Protein AF-A0A2M9P362-F1 (afdb_monomer_lite)

Foldseek 3Di:
DLVVLQVVVVVVVPDPDDPVVVVVVVVVSCVQLPQDPPDGRCNVVSVLLLVQQLVCLLPPDPVVVVVPRDHNCSVVVSVVCVVPDDPLRSLVPRQDLVSCVVVVPFDWDDDPPDIDGPDSPSNVSSVVVSVCPVVVDDDDDDDPDPCVVVPPPD

Sequence (154 aa):
EGWASYWHQRIIRELDLSSGEAIEFAKLNAGVVQPSRTSINPYYLGLKVLEDIEERYDNPTEEMIRLGVKPGSGREKMFEVREIESDISFLRNYLTKDLVMREDMYLFQKQGKDYKIVDKAWEQVRDQLVSMRVNGGFPYITVNDGDYMRNGEL

Radius of gyration: 20.65 Å; chains: 1; bounding box: 50×55×51 Å

Secondary structure (DSSP, 8-state):
-HHHHHHHHHHHHHS---HHHHHHHHHHHHHHSPPPSSS--HHHHHHHHHHHHHHHHHS--HHHHHTTPPTT-HHHHHHHHHHH--HHHHHHHH--HHHHHHTT--EEEEETTEEEEEE--HHHHHHHHHHHHGGG-------S-TTTTS-S--

pLDDT: mean 85.81, std 11.59, range [53.12, 97.88]

Structure (mmCIF, N/CA/C/O backbone):
data_AF-A0A2M9P362-F1
#
_entry.id   AF-A0A2M9P362-F1
#
loop_
_atom_site.group_PDB
_atom_site.id
_atom_site.type_symbol
_atom_site.label_atom_id
_atom_site.label_alt_id
_atom_site.label_comp_id
_atom_site.label_asym_id
_atom_site.label_entity_id
_atom_site.label_seq_id
_atom_site.pdbx_PDB_ins_code
_atom_site.Cartn_x
_atom_site.Cartn_y
_atom_site.Cartn_z
_atom_site.occupancy
_atom_site.B_iso_or_equiv
_atom_site.auth_seq_id
_atom_site.auth_comp_id
_atom_site.auth_asym_id
_atom_site.auth_atom_id
_atom_site.pdbx_PDB_model_num
ATOM 1 N N . GLU A 1 1 ? -1.041 7.850 1.270 1.00 83.00 1 GLU A N 1
ATOM 2 C CA . GLU A 1 1 ? -0.143 7.518 2.407 1.00 83.00 1 GLU A CA 1
ATOM 3 C C . GLU A 1 1 ? 0.817 6.374 2.084 1.00 83.00 1 GLU A C 1
ATOM 5 O O . GLU A 1 1 ? 2.018 6.614 2.104 1.00 83.00 1 GLU A O 1
ATOM 10 N N . GLY A 1 2 ? 0.338 5.189 1.681 1.00 88.88 2 GLY A N 1
ATOM 11 C CA . GLY A 1 2 ? 1.210 4.053 1.323 1.00 88.88 2 GLY A CA 1
ATOM 12 C C . GLY A 1 2 ? 2.299 4.330 0.271 1.00 88.88 2 GLY A C 1
ATOM 13 O O . GLY A 1 2 ? 3.407 3.825 0.407 1.00 88.88 2 GLY A O 1
ATOM 14 N N . TRP A 1 3 ? 2.038 5.195 -0.719 1.00 94.00 3 TRP A N 1
ATOM 15 C CA . TRP A 1 3 ? 3.037 5.613 -1.722 1.00 94.00 3 TRP A CA 1
ATOM 16 C C . TRP A 1 3 ? 4.293 6.237 -1.104 1.00 94.00 3 TRP A C 1
ATOM 18 O O . TRP A 1 3 ? 5.411 5.926 -1.508 1.00 94.00 3 TRP A O 1
ATOM 28 N N . ALA A 1 4 ? 4.121 7.095 -0.094 1.00 92.56 4 ALA A N 1
ATOM 29 C CA . ALA A 1 4 ? 5.248 7.711 0.596 1.00 92.56 4 ALA A CA 1
ATOM 30 C C . ALA A 1 4 ? 6.034 6.662 1.394 1.00 92.56 4 ALA A C 1
ATOM 32 O O . ALA A 1 4 ? 7.256 6.622 1.304 1.00 92.56 4 ALA A O 1
ATOM 33 N N . SER A 1 5 ? 5.340 5.766 2.111 1.00 92.88 5 SER A N 1
ATOM 34 C CA . SER A 1 5 ? 5.976 4.655 2.835 1.00 92.88 5 SER A CA 1
ATOM 35 C C . SER A 1 5 ? 6.798 3.758 1.912 1.00 92.88 5 SER A C 1
ATOM 37 O O . SER A 1 5 ? 7.920 3.402 2.264 1.00 92.88 5 SER A O 1
ATOM 39 N N . TYR A 1 6 ? 6.269 3.442 0.727 1.00 94.56 6 TYR A N 1
ATOM 40 C CA . TYR A 1 6 ? 6.964 2.656 -0.289 1.00 94.56 6 TYR A CA 1
ATOM 41 C C . TYR A 1 6 ? 8.289 3.322 -0.698 1.00 94.56 6 TYR A C 1
ATOM 43 O O . TYR A 1 6 ? 9.359 2.723 -0.569 1.00 94.56 6 TYR A O 1
ATOM 51 N N . TRP A 1 7 ? 8.248 4.592 -1.115 1.00 94.00 7 TRP A N 1
ATOM 52 C CA . TRP A 1 7 ? 9.450 5.291 -1.581 1.00 94.00 7 TRP A CA 1
ATOM 53 C C . TRP A 1 7 ? 10.447 5.592 -0.472 1.00 94.00 7 TRP A C 1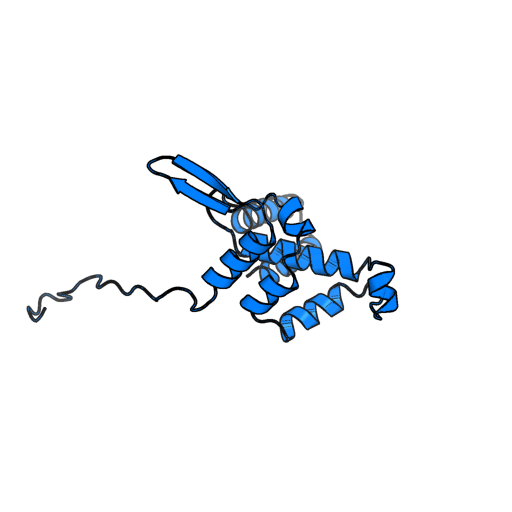
ATOM 55 O O . TRP A 1 7 ? 11.645 5.436 -0.692 1.00 94.00 7 TRP A O 1
ATOM 65 N N . HIS A 1 8 ? 9.986 5.956 0.726 1.00 92.12 8 HIS A N 1
ATOM 66 C CA . HIS A 1 8 ? 10.877 6.168 1.866 1.00 92.12 8 HIS A CA 1
ATOM 67 C C . HIS A 1 8 ? 11.696 4.910 2.165 1.00 92.12 8 HIS A C 1
ATOM 69 O O . HIS A 1 8 ? 12.905 5.001 2.350 1.00 92.12 8 HIS A O 1
ATOM 75 N N . GLN A 1 9 ? 11.069 3.730 2.153 1.00 92.06 9 GLN A N 1
ATOM 76 C CA . GLN A 1 9 ? 11.784 2.477 2.391 1.00 92.06 9 GLN A CA 1
ATOM 77 C C . GLN A 1 9 ? 12.796 2.151 1.294 1.00 92.06 9 GLN A C 1
ATOM 79 O O . GLN A 1 9 ? 13.869 1.647 1.610 1.00 92.06 9 GLN A O 1
ATOM 84 N N . ARG A 1 10 ? 12.478 2.414 0.022 1.00 92.06 10 ARG A N 1
ATOM 85 C CA . ARG A 1 10 ? 13.391 2.137 -1.098 1.00 92.06 10 ARG A CA 1
ATOM 86 C C . ARG A 1 10 ? 14.573 3.097 -1.113 1.00 92.06 10 ARG A C 1
ATOM 88 O O . ARG A 1 10 ? 15.706 2.639 -1.059 1.00 92.06 10 ARG A O 1
ATOM 95 N N . ILE A 1 11 ? 14.303 4.401 -1.086 1.00 93.12 11 ILE A N 1
ATOM 96 C CA . ILE A 1 11 ? 15.338 5.438 -1.145 1.00 93.12 11 ILE A CA 1
ATOM 97 C C . ILE A 1 11 ? 16.313 5.268 0.016 1.00 93.12 11 ILE A C 1
ATOM 99 O O . ILE A 1 11 ? 17.513 5.220 -0.203 1.00 93.12 11 ILE A O 1
ATOM 103 N N . ILE A 1 12 ? 15.812 5.108 1.245 1.00 91.50 12 ILE A N 1
ATOM 104 C CA . ILE A 1 12 ? 16.678 5.020 2.427 1.00 91.50 12 ILE A CA 1
ATOM 105 C C . ILE A 1 12 ? 17.522 3.737 2.419 1.00 91.50 12 ILE A C 1
ATOM 107 O O . ILE A 1 12 ? 18.657 3.761 2.878 1.00 91.50 12 ILE A O 1
ATOM 111 N N . ARG A 1 13 ? 17.021 2.633 1.846 1.00 87.94 13 ARG A N 1
ATOM 112 C CA . ARG A 1 13 ? 17.809 1.401 1.657 1.00 87.94 13 ARG A CA 1
ATOM 113 C C . ARG A 1 13 ? 18.900 1.526 0.590 1.00 87.94 13 ARG A C 1
ATOM 115 O O . ARG A 1 13 ? 19.817 0.714 0.600 1.00 87.94 13 ARG A O 1
ATOM 122 N N . GLU A 1 14 ? 18.785 2.482 -0.327 1.00 91.69 14 GLU A N 1
ATOM 123 C CA . GLU A 1 14 ? 19.783 2.750 -1.371 1.00 91.69 14 GLU A CA 1
ATOM 124 C C . GLU A 1 14 ? 20.861 3.750 -0.920 1.00 91.69 14 GLU A C 1
ATOM 126 O O . GLU A 1 14 ? 21.863 3.925 -1.612 1.00 91.69 14 GLU A O 1
ATOM 131 N N . LEU A 1 15 ? 20.683 4.398 0.236 1.00 92.62 15 LEU A N 1
ATOM 132 C CA . LEU A 1 15 ? 21.686 5.288 0.817 1.00 92.62 15 LEU A CA 1
ATOM 133 C C . LEU A 1 15 ? 22.811 4.492 1.492 1.00 92.62 15 LEU A C 1
ATOM 135 O O . LEU A 1 15 ? 22.586 3.427 2.070 1.00 92.62 15 LEU A O 1
ATOM 139 N N . ASP A 1 16 ? 24.019 5.055 1.471 1.00 93.12 16 ASP A N 1
ATOM 140 C CA . ASP A 1 16 ? 25.173 4.534 2.208 1.00 93.12 16 ASP A CA 1
ATOM 141 C C . ASP A 1 16 ? 25.041 4.884 3.698 1.00 93.12 16 ASP A C 1
ATOM 143 O O . ASP A 1 16 ? 25.544 5.903 4.171 1.00 93.12 16 ASP A O 1
ATOM 147 N N . LEU A 1 17 ? 24.251 4.083 4.416 1.00 91.12 17 LEU A N 1
ATOM 148 C CA . LEU A 1 17 ? 23.981 4.259 5.841 1.00 91.12 17 LEU A CA 1
ATOM 149 C C . LEU A 1 17 ? 24.934 3.427 6.691 1.00 91.12 17 LEU A C 1
ATOM 151 O O . LEU A 1 17 ? 25.186 2.251 6.418 1.00 91.12 17 LEU A O 1
ATOM 155 N N . SER A 1 18 ? 25.357 3.992 7.819 1.00 94.81 18 SER A N 1
ATOM 156 C CA . SER A 1 18 ? 25.943 3.192 8.887 1.00 94.81 18 SER A CA 1
ATOM 157 C C . SER A 1 18 ? 24.905 2.232 9.482 1.00 94.81 18 SER A C 1
ATOM 159 O O . SER A 1 18 ? 23.694 2.472 9.460 1.00 94.81 18 SER A O 1
ATOM 161 N N . SER A 1 19 ? 25.372 1.148 10.108 1.00 91.62 19 SER A N 1
ATOM 162 C CA . SER A 1 19 ? 24.486 0.194 10.790 1.00 91.62 19 SER A CA 1
ATOM 163 C C . SER A 1 19 ? 23.603 0.854 11.857 1.00 91.62 19 SER A C 1
ATOM 165 O O . SER A 1 19 ? 22.479 0.409 12.077 1.00 91.62 19 SER A O 1
ATOM 167 N N . GLY A 1 20 ? 24.095 1.910 12.518 1.00 93.88 20 GLY A N 1
ATOM 168 C CA . GLY A 1 20 ? 23.328 2.666 13.511 1.00 93.88 20 GLY A CA 1
ATOM 169 C C . GLY A 1 20 ? 22.144 3.396 12.881 1.00 93.88 20 GLY A C 1
ATOM 170 O O . GLY A 1 20 ? 21.009 3.214 13.316 1.00 93.88 20 GLY A O 1
ATOM 171 N N . GLU A 1 21 ? 22.392 4.134 11.801 1.00 91.75 21 GLU A N 1
ATOM 172 C CA . GLU A 1 21 ? 21.359 4.866 11.057 1.00 91.75 21 GLU A CA 1
ATOM 173 C C . GLU A 1 21 ? 20.322 3.917 10.444 1.00 91.75 21 GLU A C 1
ATOM 175 O O . GLU A 1 21 ? 19.120 4.182 10.496 1.00 91.75 21 GLU A O 1
ATOM 180 N N . ALA A 1 22 ? 20.761 2.762 9.935 1.00 91.69 22 ALA A N 1
ATOM 181 C CA . ALA A 1 22 ? 19.860 1.737 9.419 1.00 91.69 22 ALA A CA 1
ATOM 182 C C . ALA A 1 22 ? 18.910 1.196 10.507 1.00 91.69 22 ALA A C 1
ATOM 184 O O . ALA A 1 22 ? 17.715 1.014 10.256 1.00 91.69 22 ALA A O 1
ATOM 185 N N . ILE A 1 23 ? 19.413 0.969 11.728 1.00 92.75 23 ILE A N 1
ATOM 186 C CA . ILE A 1 23 ? 18.599 0.518 12.868 1.00 92.75 23 ILE A CA 1
ATOM 187 C C . ILE A 1 23 ? 17.629 1.616 13.318 1.00 92.75 23 ILE A C 1
ATOM 189 O O . ILE A 1 23 ? 16.456 1.329 13.578 1.00 92.75 23 ILE A O 1
ATOM 193 N N . GLU A 1 24 ? 18.084 2.866 13.402 1.00 92.19 24 GLU A N 1
ATOM 194 C CA . GLU A 1 24 ? 17.229 3.999 13.771 1.00 92.19 24 GLU A CA 1
ATOM 195 C C . GLU A 1 24 ? 16.090 4.191 12.772 1.00 92.19 24 GLU A C 1
ATOM 197 O O . GLU A 1 24 ? 14.924 4.284 13.172 1.00 92.19 24 GLU A O 1
ATOM 202 N N . PHE A 1 25 ? 16.399 4.153 11.475 1.00 91.44 25 PHE A N 1
ATOM 203 C CA . PHE A 1 25 ? 15.384 4.201 10.435 1.00 91.44 25 PHE A CA 1
ATOM 204 C C . PHE A 1 25 ? 14.404 3.032 10.547 1.00 91.44 25 PHE A C 1
ATOM 206 O O . PHE A 1 25 ? 13.190 3.245 10.508 1.00 91.44 25 PHE A O 1
ATOM 213 N N . ALA A 1 26 ? 14.899 1.804 10.729 1.00 89.25 26 ALA A N 1
ATOM 214 C CA . ALA A 1 26 ? 14.041 0.633 10.874 1.00 89.25 26 ALA A CA 1
ATOM 215 C C . ALA A 1 26 ? 13.065 0.794 12.050 1.00 89.25 26 ALA A C 1
ATOM 217 O O . ALA A 1 26 ? 11.878 0.496 11.906 1.00 89.25 26 ALA A O 1
ATOM 218 N N . LYS A 1 27 ? 13.535 1.330 13.183 1.00 90.94 27 LYS A N 1
ATOM 219 C CA . LYS A 1 27 ? 12.706 1.608 14.361 1.00 90.94 27 LYS A CA 1
ATOM 220 C C . LYS A 1 27 ? 11.638 2.670 14.079 1.00 90.94 27 LYS A C 1
ATOM 222 O O . LYS A 1 27 ? 10.479 2.468 14.437 1.00 90.94 27 LYS A O 1
ATOM 227 N N . LEU A 1 28 ? 12.008 3.775 13.428 1.00 90.06 28 LEU A N 1
ATOM 228 C CA . LEU A 1 28 ? 11.078 4.849 13.061 1.00 90.06 28 LEU A CA 1
ATOM 229 C C . LEU A 1 28 ? 10.017 4.363 12.067 1.00 90.06 28 LEU A C 1
ATOM 231 O O . LEU A 1 28 ? 8.821 4.520 12.311 1.00 90.06 28 LEU A O 1
ATOM 235 N N . ASN A 1 29 ? 10.440 3.722 10.976 1.00 89.31 29 ASN A N 1
ATOM 236 C CA . ASN A 1 29 ? 9.540 3.197 9.954 1.00 89.31 29 ASN A CA 1
ATOM 237 C C . ASN A 1 29 ? 8.585 2.151 10.539 1.00 89.31 29 ASN A C 1
ATOM 239 O O . ASN A 1 29 ? 7.388 2.223 10.272 1.00 89.31 29 ASN A O 1
ATOM 243 N N . ALA A 1 30 ? 9.078 1.234 11.382 1.00 87.75 30 ALA A N 1
ATOM 244 C CA . ALA A 1 30 ? 8.236 0.247 12.055 1.00 87.75 30 ALA A CA 1
ATOM 245 C C . ALA A 1 30 ? 7.139 0.901 12.904 1.00 87.75 30 ALA A C 1
ATOM 247 O O . ALA A 1 30 ? 6.017 0.412 12.890 1.00 87.75 30 ALA A O 1
ATOM 248 N N . GLY A 1 31 ? 7.429 2.016 13.584 1.00 87.06 31 GLY A N 1
ATOM 249 C CA . GLY A 1 31 ? 6.422 2.771 14.335 1.00 87.06 31 GLY A CA 1
ATOM 250 C C . GLY A 1 31 ? 5.342 3.406 13.451 1.00 87.06 31 GLY A C 1
ATOM 251 O O . GLY A 1 31 ? 4.189 3.492 13.863 1.00 87.06 31 GLY A O 1
ATOM 252 N N . VAL A 1 32 ? 5.686 3.811 12.225 1.00 86.25 32 VAL A N 1
ATOM 253 C CA . VAL A 1 32 ? 4.738 4.419 11.273 1.00 86.25 32 VAL A CA 1
ATOM 254 C C . VAL A 1 32 ? 3.870 3.368 10.588 1.00 86.25 32 VAL A C 1
ATOM 256 O O . VAL A 1 32 ? 2.660 3.549 10.470 1.00 86.25 32 VAL A O 1
ATOM 259 N N . VAL A 1 33 ? 4.463 2.260 10.136 1.00 87.56 33 VAL A N 1
ATOM 260 C CA . VAL A 1 33 ? 3.735 1.209 9.407 1.00 87.56 33 VAL A CA 1
ATOM 261 C C . VAL A 1 33 ? 3.205 0.102 10.317 1.00 87.56 33 VAL A C 1
ATOM 263 O O . VAL A 1 33 ? 2.775 -0.934 9.824 1.00 87.56 33 VAL A O 1
ATOM 266 N N . GLN A 1 34 ? 3.221 0.282 11.638 1.00 86.88 34 GLN A N 1
ATOM 267 C CA . GLN A 1 34 ? 2.751 -0.749 12.557 1.00 86.88 34 GLN A CA 1
ATOM 268 C C . GLN A 1 34 ? 1.255 -1.037 12.336 1.00 86.88 34 GLN A C 1
ATOM 270 O O . GLN A 1 34 ? 0.435 -0.120 12.470 1.00 86.88 34 GLN A O 1
ATOM 275 N N . PRO A 1 35 ? 0.855 -2.283 12.033 1.00 82.12 35 PRO A N 1
ATOM 276 C CA . PRO A 1 35 ? -0.556 -2.629 11.968 1.00 82.12 35 PRO A CA 1
ATOM 277 C C . PRO A 1 35 ? -1.182 -2.571 13.368 1.00 82.12 35 PRO A C 1
ATOM 279 O O . PRO A 1 35 ? -0.564 -2.946 14.368 1.00 82.12 35 PRO A O 1
ATOM 282 N N . SER A 1 36 ? -2.428 -2.107 13.441 1.00 78.56 36 SER A N 1
ATOM 283 C CA . SER A 1 36 ? -3.229 -2.133 14.665 1.00 78.56 36 SER A CA 1
ATOM 284 C C . SER A 1 36 ? -4.143 -3.357 14.661 1.00 78.56 36 SER A C 1
ATOM 286 O O . SER A 1 36 ? -4.595 -3.814 13.615 1.00 78.56 36 SER A O 1
ATOM 288 N N . ARG A 1 37 ? -4.431 -3.900 15.850 1.00 71.81 37 ARG A N 1
ATOM 289 C CA . ARG A 1 37 ? -5.360 -5.036 16.009 1.00 71.81 37 ARG A CA 1
ATOM 290 C C . ARG A 1 37 ? -6.827 -4.635 15.851 1.00 71.81 37 ARG A C 1
ATOM 292 O O . ARG A 1 37 ? -7.672 -5.496 15.650 1.00 71.81 37 ARG A O 1
ATOM 299 N N . THR A 1 38 ? -7.136 -3.352 16.017 1.00 72.50 38 THR A N 1
ATOM 300 C CA . THR A 1 38 ? -8.511 -2.829 16.085 1.00 72.50 38 THR A CA 1
ATOM 301 C C . THR A 1 38 ? -8.779 -1.727 15.071 1.00 72.50 38 THR A C 1
ATOM 303 O O . THR A 1 38 ? -9.890 -1.211 14.993 1.00 72.50 38 THR A O 1
ATOM 306 N N . SER A 1 39 ? -7.773 -1.315 14.311 1.00 75.62 39 SER A N 1
ATOM 307 C CA . SER A 1 39 ? -7.915 -0.292 13.289 1.00 75.62 39 SER A CA 1
ATOM 308 C C . SER A 1 39 ? -6.978 -0.587 12.135 1.00 75.62 39 SER A C 1
ATOM 310 O O . SER A 1 39 ? -5.958 -1.257 12.281 1.00 75.62 39 SER A O 1
ATOM 312 N N . ILE A 1 40 ? -7.336 -0.078 10.966 1.00 82.38 40 ILE A N 1
ATOM 313 C CA . ILE A 1 40 ? -6.519 -0.241 9.774 1.00 82.38 40 ILE A CA 1
ATOM 314 C C . ILE A 1 40 ? -5.510 0.896 9.743 1.00 82.38 40 ILE A C 1
ATOM 316 O O . ILE A 1 40 ? -5.887 2.064 9.811 1.00 82.38 40 ILE A O 1
ATOM 320 N N . ASN A 1 41 ? -4.228 0.543 9.650 1.00 87.38 41 ASN A N 1
ATOM 321 C CA . ASN A 1 41 ? -3.174 1.512 9.397 1.00 87.38 41 ASN A CA 1
ATOM 322 C C . ASN A 1 41 ? -3.087 1.753 7.876 1.00 87.38 41 ASN A C 1
ATOM 324 O O . ASN A 1 41 ? -2.675 0.849 7.143 1.00 87.38 41 ASN A O 1
ATOM 328 N N . PRO A 1 42 ? -3.457 2.945 7.380 1.00 86.25 42 PRO A N 1
ATOM 329 C CA . PRO A 1 42 ? -3.468 3.227 5.947 1.00 86.25 42 PRO A CA 1
ATOM 330 C C . PRO A 1 42 ? -2.063 3.299 5.319 1.00 86.25 42 PRO A C 1
ATOM 332 O O . PRO A 1 42 ? -1.927 3.029 4.123 1.00 86.25 42 PRO A O 1
ATOM 335 N N . TYR A 1 43 ? -1.012 3.587 6.099 1.00 88.75 43 TYR A N 1
ATOM 336 C CA . TYR A 1 43 ? 0.379 3.502 5.635 1.00 88.75 43 TYR A CA 1
ATOM 337 C C . TYR A 1 43 ? 0.776 2.053 5.369 1.00 88.75 43 TYR A C 1
ATOM 339 O O . TYR A 1 43 ? 1.331 1.751 4.315 1.00 88.75 43 TYR A O 1
ATOM 347 N N . TYR A 1 44 ? 0.437 1.156 6.297 1.00 91.25 44 TYR A N 1
ATOM 348 C CA . TYR A 1 44 ? 0.688 -0.275 6.151 1.00 91.25 44 TYR A CA 1
ATOM 349 C C . TYR A 1 44 ? -0.096 -0.871 4.980 1.00 91.25 44 TYR A C 1
ATOM 351 O O . TYR A 1 44 ? 0.491 -1.473 4.085 1.00 91.25 44 TYR A O 1
ATOM 359 N N . LEU A 1 45 ? -1.415 -0.652 4.952 1.00 91.56 45 LEU A N 1
ATOM 360 C CA . LEU A 1 45 ? -2.283 -1.217 3.921 1.00 91.56 45 LEU A CA 1
ATOM 361 C C . LEU A 1 45 ? -1.875 -0.734 2.527 1.00 91.56 45 LEU A C 1
ATOM 363 O O . LEU A 1 45 ? -1.710 -1.540 1.617 1.00 91.56 45 LEU A O 1
ATOM 367 N N . GLY A 1 46 ? -1.673 0.576 2.358 1.00 93.38 46 GLY A N 1
ATOM 368 C CA . GLY A 1 46 ? -1.270 1.124 1.067 1.00 93.38 46 GLY A CA 1
ATOM 369 C C . GLY A 1 46 ? 0.107 0.628 0.619 1.00 93.38 46 GLY A C 1
ATOM 370 O O . GLY A 1 46 ? 0.285 0.359 -0.565 1.00 93.38 46 GLY A O 1
ATOM 371 N N . LEU A 1 47 ? 1.060 0.468 1.548 1.00 94.75 47 LEU A N 1
ATOM 372 C CA . LEU A 1 47 ? 2.363 -0.136 1.255 1.00 94.75 47 LEU A CA 1
ATOM 373 C C . LEU A 1 47 ? 2.196 -1.568 0.736 1.00 94.75 47 LEU A C 1
ATOM 375 O O . LEU A 1 47 ? 2.743 -1.893 -0.311 1.00 94.75 47 LEU A O 1
ATOM 379 N N . LYS A 1 48 ? 1.402 -2.397 1.422 1.00 95.38 48 LYS A N 1
ATOM 380 C CA . LYS A 1 48 ? 1.184 -3.799 1.041 1.00 95.38 48 LYS A CA 1
ATOM 381 C C . LYS A 1 48 ? 0.486 -3.969 -0.298 1.00 95.38 48 LYS A C 1
ATOM 383 O O . LYS A 1 48 ? 0.885 -4.827 -1.075 1.00 95.38 48 LYS A O 1
ATOM 388 N N . VAL A 1 49 ? -0.488 -3.116 -0.607 1.00 96.12 49 VAL A N 1
ATOM 389 C CA . VAL A 1 49 ? -1.132 -3.123 -1.928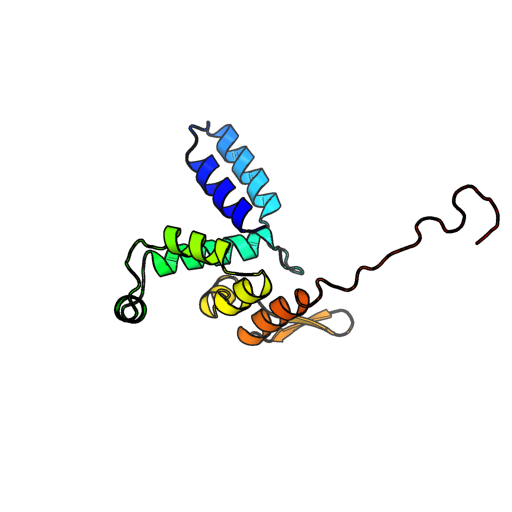 1.00 96.12 49 VAL A CA 1
ATOM 390 C C . VAL A 1 49 ? -0.135 -2.741 -3.030 1.00 96.12 49 VAL A C 1
ATOM 392 O O . VAL A 1 49 ? -0.132 -3.366 -4.084 1.00 96.12 49 VAL A O 1
ATOM 395 N N . LEU A 1 50 ? 0.739 -1.753 -2.803 1.00 96.88 50 LEU A N 1
ATOM 396 C CA . LEU A 1 50 ? 1.761 -1.363 -3.785 1.00 96.88 50 LEU A CA 1
ATOM 397 C C . LEU A 1 50 ? 2.834 -2.442 -3.981 1.00 96.88 50 LEU A C 1
ATOM 399 O O . LEU A 1 50 ? 3.189 -2.728 -5.120 1.00 96.88 50 LEU A O 1
ATOM 403 N N . GLU A 1 51 ? 3.311 -3.064 -2.897 1.00 96.12 51 GLU A N 1
ATOM 404 C CA . GLU A 1 51 ? 4.241 -4.201 -2.968 1.00 96.12 51 GLU A CA 1
ATOM 405 C C . GLU A 1 51 ? 3.624 -5.377 -3.745 1.00 96.12 51 GLU A C 1
ATOM 407 O O . GLU A 1 51 ? 4.298 -5.960 -4.589 1.00 96.12 51 GLU A O 1
ATOM 412 N N . ASP A 1 52 ? 2.338 -5.677 -3.527 1.00 97.31 52 ASP A N 1
ATOM 413 C CA . ASP A 1 52 ? 1.609 -6.717 -4.266 1.00 97.31 52 ASP A CA 1
ATOM 414 C C . ASP A 1 52 ? 1.451 -6.381 -5.760 1.00 97.31 52 ASP A C 1
ATOM 416 O O . ASP A 1 52 ? 1.596 -7.255 -6.615 1.00 97.31 52 ASP A O 1
ATOM 420 N N . ILE A 1 53 ? 1.189 -5.114 -6.105 1.00 97.12 53 ILE A N 1
ATOM 421 C CA . ILE A 1 53 ? 1.159 -4.664 -7.506 1.00 97.12 53 ILE A CA 1
ATOM 422 C C . ILE A 1 53 ? 2.536 -4.837 -8.152 1.00 97.12 53 ILE A C 1
ATOM 424 O O . ILE A 1 53 ? 2.617 -5.415 -9.234 1.00 97.12 53 ILE A O 1
ATOM 428 N N . GLU A 1 54 ? 3.607 -4.351 -7.517 1.00 97.38 54 GLU A N 1
ATOM 429 C CA . GLU A 1 54 ? 4.968 -4.487 -8.051 1.00 97.38 54 GLU A CA 1
ATOM 430 C C . GLU A 1 54 ? 5.313 -5.967 -8.266 1.00 97.38 54 GLU A C 1
ATOM 432 O O . GLU A 1 54 ? 5.675 -6.347 -9.375 1.00 97.38 54 GLU A O 1
ATOM 437 N N . GLU A 1 55 ? 5.084 -6.818 -7.260 1.00 96.75 55 GLU A N 1
ATOM 438 C CA . GLU A 1 55 ? 5.375 -8.255 -7.309 1.00 96.75 55 GLU A CA 1
ATOM 439 C C . GLU A 1 55 ? 4.645 -8.966 -8.460 1.00 96.75 55 GLU A C 1
ATOM 441 O O . GLU A 1 55 ? 5.272 -9.711 -9.221 1.00 96.75 55 GLU A O 1
ATOM 446 N N . ARG A 1 56 ? 3.336 -8.722 -8.622 1.00 96.31 56 ARG A N 1
ATOM 447 C CA . ARG A 1 56 ? 2.516 -9.384 -9.651 1.00 96.31 56 ARG A CA 1
ATOM 448 C C . ARG A 1 56 ? 2.839 -8.938 -11.067 1.00 96.31 56 ARG A C 1
ATOM 450 O O . ARG A 1 56 ? 2.688 -9.724 -11.994 1.00 96.31 56 ARG A O 1
ATOM 457 N N . TYR A 1 57 ? 3.216 -7.682 -11.261 1.00 97.19 57 TYR A N 1
ATOM 458 C CA . TYR A 1 57 ? 3.544 -7.163 -12.590 1.00 97.19 57 TYR A CA 1
ATOM 459 C C . TYR A 1 57 ? 5.027 -7.356 -12.934 1.00 97.19 57 TYR A C 1
ATOM 461 O O . TYR A 1 57 ? 5.368 -7.436 -14.113 1.00 97.19 57 TYR A O 1
ATOM 469 N N . ASP A 1 58 ? 5.899 -7.530 -11.939 1.00 97.88 58 ASP A N 1
ATOM 470 C CA . ASP A 1 58 ? 7.253 -8.037 -12.162 1.00 97.88 58 ASP A CA 1
ATOM 471 C C . ASP A 1 58 ? 7.238 -9.526 -12.528 1.00 97.88 58 ASP A C 1
ATOM 473 O O . ASP A 1 58 ? 7.963 -9.938 -13.436 1.00 97.88 58 ASP A O 1
ATOM 477 N N . ASN A 1 59 ? 6.356 -10.308 -11.895 1.00 97.25 59 ASN A N 1
ATOM 478 C CA . ASN A 1 59 ? 6.206 -11.750 -12.106 1.00 97.25 59 ASN A CA 1
ATOM 479 C C . ASN A 1 59 ? 4.776 -12.110 -12.564 1.00 97.25 59 ASN A C 1
ATOM 481 O O . ASN A 1 59 ? 4.031 -12.758 -11.821 1.00 97.25 59 ASN A O 1
ATOM 485 N N . PRO A 1 60 ? 4.359 -11.691 -13.774 1.00 96.81 60 PRO A N 1
ATOM 486 C CA . PRO A 1 60 ? 2.997 -11.899 -14.250 1.00 96.81 60 PRO A CA 1
ATOM 487 C C . PRO A 1 60 ? 2.694 -13.376 -14.502 1.00 96.81 60 PRO A C 1
ATOM 489 O O . PRO A 1 60 ? 3.543 -14.147 -14.952 1.00 96.81 60 PRO A O 1
ATOM 492 N N . THR A 1 61 ? 1.439 -13.762 -14.267 1.00 95.44 61 THR A N 1
ATOM 493 C CA . THR A 1 61 ? 0.937 -15.092 -14.632 1.00 95.44 61 THR A CA 1
ATOM 494 C C . THR A 1 61 ? 0.866 -15.254 -16.152 1.00 95.44 61 THR A C 1
ATOM 496 O O . THR A 1 61 ? 0.836 -14.274 -16.900 1.00 95.44 61 THR A O 1
ATOM 499 N N . GLU A 1 62 ? 0.767 -16.495 -16.639 1.00 95.94 62 GLU A N 1
ATOM 500 C CA . GLU A 1 62 ? 0.596 -16.756 -18.077 1.00 95.94 62 GLU A CA 1
ATOM 501 C C . GLU A 1 62 ? -0.608 -16.016 -18.673 1.00 95.94 62 GLU A C 1
ATOM 503 O O . GLU A 1 62 ? -0.553 -15.540 -19.806 1.00 95.94 62 GLU A O 1
ATOM 508 N N . GLU A 1 63 ? -1.696 -15.900 -17.910 1.00 95.69 63 GLU A N 1
ATOM 509 C CA . GLU A 1 63 ? -2.885 -15.155 -18.315 1.00 95.69 63 GLU A CA 1
ATOM 510 C C . GLU A 1 63 ? -2.586 -13.659 -18.464 1.00 95.69 63 GLU A C 1
ATOM 512 O O . GLU A 1 63 ? -2.908 -13.072 -19.494 1.00 95.69 63 GLU A O 1
ATOM 517 N N . MET A 1 64 ? -1.897 -13.053 -17.493 1.00 95.38 64 MET A N 1
ATOM 518 C CA . MET A 1 64 ? -1.489 -11.648 -17.567 1.00 95.38 64 MET A CA 1
ATOM 519 C C . MET A 1 64 ? -0.578 -11.384 -18.773 1.00 95.38 64 MET A C 1
ATOM 521 O O . MET A 1 64 ? -0.752 -10.380 -19.463 1.00 95.38 64 MET A O 1
ATOM 525 N N . ILE A 1 65 ? 0.342 -12.303 -19.079 1.00 96.38 65 ILE A N 1
ATOM 526 C CA . ILE A 1 65 ? 1.213 -12.204 -20.259 1.00 96.38 65 ILE A CA 1
ATOM 527 C C . ILE A 1 65 ? 0.389 -12.265 -21.551 1.00 96.38 65 ILE A C 1
ATOM 529 O O . ILE A 1 65 ? 0.603 -11.458 -22.455 1.00 96.38 65 ILE A O 1
ATOM 533 N N . ARG A 1 66 ? -0.597 -13.170 -21.639 1.00 96.38 66 ARG A N 1
ATOM 534 C CA . ARG A 1 66 ? -1.519 -13.243 -22.791 1.00 96.38 66 ARG A CA 1
ATOM 535 C C . ARG A 1 66 ? -2.342 -11.964 -22.964 1.00 96.38 66 ARG A C 1
ATOM 537 O O . ARG A 1 66 ? -2.662 -11.610 -24.094 1.00 96.38 66 ARG A O 1
ATOM 544 N N . LEU A 1 67 ? -2.649 -11.270 -21.869 1.00 95.06 67 LEU A N 1
ATOM 545 C CA . LEU A 1 67 ? -3.326 -9.969 -21.863 1.00 95.06 67 LEU A CA 1
ATOM 546 C C . LEU A 1 67 ? -2.381 -8.783 -22.143 1.00 95.06 67 LEU A C 1
ATOM 548 O O . LEU A 1 67 ? -2.837 -7.643 -22.192 1.00 95.06 67 L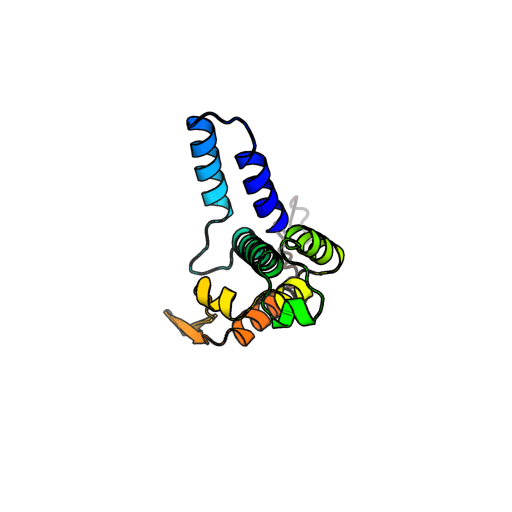EU A O 1
ATOM 552 N N . GLY A 1 68 ? -1.086 -9.034 -22.362 1.00 94.75 68 GLY A N 1
ATOM 553 C CA . GLY A 1 68 ? -0.102 -8.028 -22.767 1.00 94.75 68 GLY A CA 1
ATOM 554 C C . GLY A 1 68 ? 0.769 -7.468 -21.641 1.00 94.75 68 GLY A C 1
ATOM 555 O O . GLY A 1 68 ? 1.532 -6.534 -21.889 1.00 94.75 68 GLY A O 1
ATOM 556 N N . VAL A 1 69 ? 0.700 -8.018 -20.423 1.00 96.19 69 VAL A N 1
ATOM 557 C CA . VAL A 1 69 ? 1.601 -7.623 -19.328 1.00 96.19 69 VAL A CA 1
ATOM 558 C C . VAL A 1 69 ? 3.012 -8.138 -19.605 1.00 96.19 69 VAL A C 1
ATOM 560 O O . VAL A 1 69 ? 3.216 -9.315 -19.906 1.00 96.19 69 VAL A O 1
ATOM 563 N N . LYS A 1 70 ? 4.001 -7.252 -19.489 1.00 96.06 70 LYS A N 1
ATOM 564 C CA . LYS A 1 70 ? 5.412 -7.592 -19.677 1.00 96.06 70 LYS A CA 1
ATOM 565 C C . LYS A 1 70 ? 6.037 -7.947 -18.323 1.00 96.06 70 LYS A C 1
ATOM 567 O O . LYS A 1 70 ? 5.865 -7.179 -17.386 1.00 96.06 70 LYS A O 1
ATOM 572 N N . PRO A 1 71 ? 6.787 -9.054 -18.200 1.00 97.00 71 PRO A N 1
ATOM 573 C CA . PRO A 1 71 ? 7.572 -9.316 -16.995 1.00 97.00 71 PRO A CA 1
ATOM 574 C C . PRO A 1 71 ? 8.528 -8.160 -16.674 1.00 97.00 71 PRO A C 1
ATOM 576 O O . PRO A 1 71 ? 9.096 -7.554 -17.585 1.00 97.00 71 PRO A O 1
ATOM 579 N N . GLY A 1 72 ? 8.703 -7.861 -15.388 1.00 97.12 72 GLY A N 1
ATOM 580 C CA . GLY A 1 72 ? 9.492 -6.719 -14.910 1.00 97.12 72 GLY A CA 1
ATOM 581 C C . GLY A 1 72 ? 8.822 -5.348 -15.081 1.00 97.12 72 GLY A C 1
ATOM 582 O O . GLY A 1 72 ? 9.503 -4.327 -14.980 1.00 97.12 72 GLY A O 1
ATOM 583 N N . SER A 1 73 ? 7.516 -5.291 -15.380 1.00 97.44 73 SER A N 1
ATOM 584 C CA . SER A 1 73 ? 6.787 -4.024 -15.549 1.00 97.44 73 SER A CA 1
ATOM 585 C C . SER A 1 73 ? 6.125 -3.524 -14.259 1.00 97.44 73 SER A C 1
ATOM 587 O O . SER A 1 73 ? 5.241 -2.666 -14.320 1.00 97.44 73 SER A O 1
ATOM 589 N N . GLY A 1 74 ? 6.494 -4.050 -13.086 1.00 97.12 74 GLY A N 1
ATOM 590 C CA . GLY A 1 74 ? 5.857 -3.728 -11.809 1.00 97.12 74 GLY A CA 1
ATOM 591 C C . GLY A 1 74 ? 5.943 -2.256 -11.456 1.00 97.12 74 GLY A C 1
ATOM 592 O O . GLY A 1 74 ? 4.943 -1.629 -11.095 1.00 97.12 74 GLY A O 1
ATOM 593 N N . ARG A 1 75 ? 7.120 -1.664 -11.659 1.00 95.44 75 ARG A N 1
ATOM 594 C CA . ARG A 1 75 ? 7.327 -0.241 -11.392 1.00 95.44 75 ARG A CA 1
ATOM 595 C C . ARG A 1 75 ? 6.514 0.654 -12.319 1.00 95.44 75 ARG A C 1
ATOM 597 O O . ARG A 1 75 ? 5.854 1.565 -11.831 1.00 95.44 75 ARG A O 1
ATOM 604 N N . GLU A 1 76 ? 6.517 0.373 -13.622 1.00 97.12 76 GLU A N 1
ATOM 605 C CA . GLU A 1 76 ? 5.697 1.098 -14.604 1.00 97.12 76 GLU A CA 1
ATOM 606 C C . GLU A 1 76 ? 4.218 1.045 -14.209 1.00 97.12 76 GLU A C 1
ATOM 608 O O . GLU A 1 76 ? 3.552 2.081 -14.148 1.00 97.12 76 GLU A O 1
ATOM 613 N N . LYS A 1 77 ? 3.736 -0.141 -13.813 1.00 97.19 77 LYS A N 1
ATOM 614 C CA . LYS A 1 77 ? 2.350 -0.298 -13.389 1.00 97.19 77 LYS A CA 1
ATOM 615 C C . LYS A 1 77 ? 2.015 0.521 -12.149 1.00 97.19 77 LYS A C 1
ATOM 617 O O . LYS A 1 77 ? 0.956 1.137 -12.101 1.00 97.19 77 LYS A O 1
ATOM 622 N N . MET A 1 78 ? 2.885 0.552 -11.143 1.00 96.25 78 MET A N 1
ATOM 623 C CA . MET A 1 78 ? 2.643 1.360 -9.945 1.00 96.25 78 MET A CA 1
ATOM 624 C C . MET A 1 78 ? 2.525 2.859 -10.255 1.00 96.25 78 MET A C 1
ATOM 626 O O . MET A 1 78 ? 1.707 3.543 -9.638 1.00 96.25 78 MET A O 1
ATOM 630 N N . PHE A 1 79 ? 3.315 3.375 -11.202 1.00 96.69 79 PHE A N 1
ATOM 631 C CA . PHE A 1 79 ? 3.198 4.768 -11.642 1.00 96.69 79 PHE A CA 1
ATOM 632 C C . PHE A 1 79 ? 1.871 5.028 -12.362 1.00 96.69 79 PHE A C 1
ATOM 634 O O . PHE A 1 79 ? 1.211 6.015 -12.043 1.00 96.69 79 PHE A O 1
ATOM 641 N N . GLU A 1 80 ? 1.450 4.121 -13.247 1.00 96.75 80 GLU A N 1
ATOM 642 C CA . GLU A 1 80 ? 0.138 4.177 -13.907 1.00 96.75 80 GLU A CA 1
ATOM 643 C C . GLU A 1 80 ? -1.002 4.189 -12.873 1.00 96.75 80 GLU A C 1
ATOM 645 O O . GLU A 1 80 ? -1.877 5.052 -12.901 1.00 96.75 80 GLU A O 1
ATOM 650 N N . VAL A 1 81 ? -0.953 3.279 -11.894 1.00 96.50 81 VAL A N 1
ATOM 651 C CA . VAL A 1 81 ? -1.923 3.200 -10.790 1.00 96.50 81 VAL A CA 1
ATOM 652 C C . VAL A 1 81 ? -1.985 4.517 -10.020 1.00 96.50 81 VAL A C 1
ATOM 654 O O . VAL A 1 81 ? -3.069 5.031 -9.765 1.00 96.50 81 VAL A O 1
ATOM 657 N N . ARG A 1 82 ? -0.830 5.098 -9.678 1.00 95.00 82 ARG A N 1
ATOM 658 C CA . ARG A 1 82 ? -0.745 6.376 -8.957 1.00 95.00 82 ARG A CA 1
ATOM 659 C C . ARG A 1 82 ? -1.306 7.554 -9.761 1.00 95.00 82 ARG A C 1
ATOM 661 O O . ARG A 1 82 ? -1.699 8.551 -9.160 1.00 95.00 82 ARG A O 1
ATOM 668 N N . GLU A 1 83 ? -1.282 7.485 -11.086 1.00 95.56 83 GLU A N 1
ATOM 669 C CA . GLU A 1 83 ? -1.797 8.536 -11.966 1.00 95.56 83 GLU A CA 1
ATOM 670 C C . GLU A 1 83 ? -3.311 8.431 -12.185 1.00 95.56 83 GLU A C 1
ATOM 672 O O . GLU A 1 83 ? -3.993 9.455 -12.223 1.00 95.56 83 GLU A O 1
ATOM 677 N N . ILE A 1 84 ? -3.837 7.210 -12.303 1.00 95.75 84 ILE A N 1
ATOM 678 C CA . ILE A 1 84 ? -5.224 6.964 -12.720 1.00 95.75 84 ILE A CA 1
ATOM 679 C C . ILE A 1 84 ? -6.166 6.760 -11.527 1.00 95.75 84 ILE A C 1
ATOM 681 O O . ILE A 1 84 ? -7.333 7.154 -11.578 1.00 95.75 84 ILE A O 1
ATOM 685 N N . GLU A 1 85 ? -5.696 6.121 -10.456 1.00 94.75 85 GLU A N 1
ATOM 686 C CA . GLU A 1 85 ? -6.574 5.638 -9.395 1.00 94.75 85 GLU A CA 1
ATOM 687 C C . GLU A 1 85 ? -6.853 6.690 -8.313 1.00 94.75 85 GLU A C 1
ATOM 689 O O . GLU A 1 85 ? -5.967 7.370 -7.798 1.00 94.75 85 GLU A O 1
ATOM 694 N N . SER A 1 86 ? -8.117 6.756 -7.895 1.00 91.94 86 SER A N 1
ATOM 695 C CA . SER A 1 86 ? -8.530 7.374 -6.630 1.00 91.94 86 SER A CA 1
ATOM 696 C C . SER A 1 86 ? -8.353 6.390 -5.468 1.00 91.94 86 SER A C 1
ATOM 698 O O . SER A 1 86 ? -8.302 5.186 -5.693 1.00 91.94 86 SER A O 1
ATOM 700 N N . ASP A 1 87 ? -8.394 6.852 -4.214 1.00 87.88 87 ASP A N 1
ATOM 701 C CA . ASP A 1 87 ? -8.375 5.962 -3.035 1.00 87.88 87 ASP A CA 1
ATOM 702 C C . ASP A 1 87 ? -9.425 4.836 -3.106 1.00 87.88 87 ASP A C 1
ATOM 704 O O . ASP A 1 87 ? -9.169 3.695 -2.719 1.00 87.88 87 ASP A O 1
ATOM 708 N N . ILE A 1 88 ? -10.620 5.156 -3.610 1.00 90.69 88 ILE A N 1
ATOM 709 C CA . ILE A 1 88 ? -11.742 4.218 -3.717 1.00 90.69 88 ILE A CA 1
ATOM 710 C C . ILE A 1 88 ? -11.456 3.153 -4.773 1.00 90.69 88 ILE A C 1
ATOM 712 O O . ILE A 1 88 ? -11.640 1.960 -4.527 1.00 90.69 88 ILE A O 1
ATOM 716 N N . SER A 1 89 ? -11.053 3.582 -5.966 1.00 93.06 89 SER A N 1
ATOM 717 C CA . SER A 1 89 ? -10.818 2.680 -7.089 1.00 93.06 89 SER A CA 1
ATOM 718 C C . SER A 1 89 ? -9.527 1.876 -6.897 1.00 93.06 89 SER A C 1
ATOM 720 O O . SER A 1 89 ? -9.529 0.678 -7.158 1.00 93.06 89 SER A O 1
ATOM 722 N N . PHE A 1 90 ? -8.511 2.462 -6.257 1.00 94.50 90 PHE A N 1
ATOM 723 C CA . PHE A 1 90 ? -7.294 1.784 -5.817 1.00 94.50 90 PHE A CA 1
ATOM 724 C C . PHE A 1 90 ? -7.603 0.577 -4.924 1.00 94.50 90 PHE A C 1
ATOM 726 O O . PHE A 1 90 ? -7.214 -0.547 -5.239 1.00 94.50 90 PHE A O 1
ATOM 733 N N . LEU A 1 91 ? -8.365 0.775 -3.841 1.00 92.62 91 LEU A N 1
ATOM 734 C CA . LEU A 1 91 ? -8.753 -0.329 -2.959 1.00 92.62 91 LEU A CA 1
ATOM 735 C C . LEU A 1 91 ? -9.653 -1.338 -3.677 1.00 92.62 91 LEU A C 1
ATOM 737 O O . LEU A 1 91 ? -9.476 -2.541 -3.513 1.00 92.62 91 LEU A O 1
ATOM 741 N N . ARG A 1 92 ? -10.599 -0.873 -4.499 1.00 92.94 92 ARG A N 1
ATOM 742 C CA . ARG A 1 92 ? -11.511 -1.764 -5.226 1.00 92.94 92 ARG A CA 1
ATOM 743 C C . ARG A 1 92 ? -10.774 -2.695 -6.195 1.00 92.94 92 ARG A C 1
ATOM 745 O O . ARG A 1 92 ? -11.113 -3.874 -6.271 1.00 92.94 92 ARG A O 1
ATOM 752 N N . ASN A 1 93 ? -9.806 -2.157 -6.931 1.00 94.44 93 ASN A N 1
ATOM 753 C CA . ASN A 1 93 ? -9.137 -2.846 -8.031 1.00 94.44 93 ASN A CA 1
ATOM 754 C C . ASN A 1 93 ? -7.938 -3.680 -7.557 1.00 94.44 93 ASN A C 1
ATOM 756 O O . ASN A 1 93 ? -7.640 -4.709 -8.163 1.00 94.44 93 ASN A O 1
ATOM 760 N N . TYR A 1 94 ? -7.259 -3.255 -6.484 1.00 95.56 94 TYR A N 1
ATOM 761 C CA . TYR A 1 94 ? -5.963 -3.820 -6.090 1.00 95.56 94 TYR A CA 1
ATOM 762 C C . TYR A 1 94 ? -5.927 -4.473 -4.707 1.00 95.56 94 TYR A C 1
ATOM 764 O O . TYR A 1 94 ? -4.956 -5.162 -4.402 1.00 95.56 94 TYR A O 1
ATOM 772 N N . LEU A 1 95 ? -6.974 -4.351 -3.883 1.00 93.75 95 LEU A N 1
ATOM 773 C CA . LEU A 1 95 ? -7.096 -5.174 -2.679 1.00 93.75 95 LEU A CA 1
ATOM 774 C C . LEU A 1 95 ? -7.621 -6.565 -3.061 1.00 93.75 95 LEU A C 1
ATOM 776 O O . LEU A 1 95 ? -8.828 -6.808 -3.095 1.00 93.75 95 LEU A O 1
ATOM 780 N N . THR A 1 96 ? -6.700 -7.463 -3.403 1.00 93.06 96 THR A N 1
ATOM 781 C CA . THR A 1 96 ? -7.017 -8.811 -3.887 1.00 93.06 96 THR A CA 1
ATOM 782 C C . THR A 1 96 ? -7.375 -9.767 -2.748 1.00 93.06 96 THR A C 1
ATOM 784 O O . THR A 1 96 ? -7.030 -9.552 -1.584 1.00 93.06 96 THR A O 1
ATOM 787 N N . LYS A 1 97 ? -8.038 -10.876 -3.095 1.00 91.31 97 LYS A N 1
ATOM 788 C CA . LYS A 1 97 ? -8.307 -11.981 -2.165 1.00 91.31 97 LYS A CA 1
ATOM 789 C C . LYS A 1 97 ? -7.031 -12.495 -1.502 1.00 91.31 97 LYS A C 1
ATOM 791 O O . LYS A 1 97 ? -7.005 -12.668 -0.286 1.00 91.31 97 LYS A O 1
ATOM 796 N N . ASP A 1 98 ? -5.995 -12.732 -2.302 1.00 91.00 98 ASP A N 1
ATOM 797 C CA . ASP A 1 98 ? -4.739 -13.300 -1.820 1.00 91.00 98 ASP A CA 1
ATOM 798 C C . ASP A 1 98 ? -4.043 -12.346 -0.856 1.00 91.00 98 ASP A C 1
ATOM 800 O O . ASP A 1 98 ? -3.522 -12.789 0.164 1.00 91.00 98 ASP A O 1
ATOM 804 N N . LEU A 1 99 ? -4.100 -11.038 -1.123 1.00 92.44 99 LEU A N 1
ATOM 805 C CA . LEU A 1 99 ? -3.555 -10.028 -0.224 1.00 92.44 99 LEU A CA 1
ATOM 806 C C . LEU A 1 99 ? -4.335 -9.962 1.095 1.00 92.44 99 LEU A C 1
ATOM 808 O O . LEU A 1 99 ? -3.732 -9.996 2.163 1.00 92.44 99 LEU A O 1
ATOM 812 N N . VAL A 1 100 ? -5.671 -9.946 1.039 1.00 89.94 100 VAL A N 1
ATOM 813 C CA . VAL A 1 100 ? -6.535 -9.959 2.235 1.00 89.94 100 VAL A CA 1
ATOM 814 C C . VAL A 1 100 ? -6.269 -11.183 3.112 1.00 89.94 100 VAL A C 1
ATOM 816 O O . VAL A 1 100 ? -6.217 -11.063 4.335 1.00 89.94 100 VAL A O 1
ATOM 819 N N . MET A 1 101 ? -6.075 -12.354 2.499 1.00 88.38 101 MET A N 1
ATOM 820 C CA . MET A 1 101 ? -5.752 -13.586 3.221 1.00 88.38 101 MET A CA 1
ATOM 821 C C . MET A 1 101 ? -4.325 -13.578 3.779 1.00 88.38 101 MET A C 1
ATOM 823 O O . MET A 1 101 ? -4.122 -13.996 4.916 1.00 88.38 101 MET A O 1
ATOM 827 N N . ARG A 1 102 ? -3.344 -13.097 3.005 1.00 89.06 102 ARG A N 1
ATOM 828 C CA . ARG A 1 102 ? -1.930 -13.005 3.408 1.00 89.06 102 ARG A CA 1
ATOM 829 C C . ARG A 1 102 ? -1.735 -12.071 4.601 1.00 89.06 102 ARG A C 1
ATOM 831 O O . ARG A 1 102 ? -0.938 -12.372 5.482 1.00 89.06 102 ARG A O 1
ATOM 838 N N . GLU A 1 103 ? -2.483 -10.974 4.632 1.00 88.44 103 GLU A N 1
ATOM 839 C CA . GLU A 1 103 ? -2.440 -9.962 5.692 1.00 88.44 103 GLU A CA 1
ATOM 840 C C . GLU A 1 103 ? -3.419 -10.250 6.850 1.00 88.44 103 GLU A C 1
ATOM 842 O O . GLU A 1 103 ? -3.573 -9.414 7.739 1.00 88.44 103 GLU A O 1
ATOM 847 N N . ASP A 1 104 ? -4.081 -11.418 6.846 1.00 83.75 104 ASP A N 1
ATOM 848 C CA . ASP A 1 104 ? -5.074 -11.858 7.843 1.00 83.75 104 ASP A CA 1
ATOM 849 C C . ASP A 1 104 ? -6.120 -10.774 8.169 1.00 83.75 104 ASP A C 1
ATOM 851 O O . ASP A 1 104 ? -6.413 -10.471 9.326 1.00 83.75 104 ASP A O 1
ATOM 855 N N . MET A 1 105 ? -6.679 -10.139 7.134 1.00 82.88 105 MET A N 1
ATOM 856 C CA . MET A 1 105 ? -7.682 -9.089 7.311 1.00 82.88 105 MET A CA 1
ATOM 857 C C . MET A 1 105 ? -9.082 -9.695 7.474 1.00 82.88 105 MET A C 1
ATOM 859 O O . MET A 1 105 ? -9.534 -10.496 6.656 1.00 82.88 105 MET A O 1
ATOM 863 N N . TYR A 1 106 ? -9.811 -9.265 8.505 1.00 77.12 106 TYR A N 1
ATOM 864 C CA . TYR A 1 106 ? -11.179 -9.709 8.790 1.00 77.12 106 TYR A CA 1
ATOM 865 C C . TYR A 1 106 ? -12.036 -8.586 9.376 1.00 77.12 106 TYR A C 1
ATOM 867 O O . TYR A 1 106 ? -11.534 -7.647 9.997 1.00 77.12 106 TYR A O 1
ATOM 875 N N . LEU A 1 107 ? -13.355 -8.700 9.206 1.00 70.94 107 LEU A N 1
ATOM 876 C CA . LEU A 1 107 ? -14.310 -7.784 9.822 1.00 70.94 107 LEU A CA 1
ATOM 877 C C . LEU A 1 107 ? -14.677 -8.279 11.219 1.00 70.94 107 LEU A C 1
ATOM 879 O O . LEU A 1 107 ? -15.071 -9.433 11.410 1.00 70.94 107 LEU A O 1
ATOM 883 N N . PHE A 1 108 ? -14.596 -7.385 12.200 1.00 72.12 108 PHE A N 1
ATOM 884 C CA . PHE A 1 108 ? -15.087 -7.625 13.551 1.00 72.12 108 PHE A CA 1
ATOM 885 C C . PHE A 1 108 ? -16.186 -6.621 13.903 1.00 72.12 108 PHE A C 1
ATOM 887 O O . PHE A 1 108 ? -16.140 -5.453 13.522 1.00 72.12 108 PHE A O 1
ATOM 894 N N . GLN A 1 109 ? -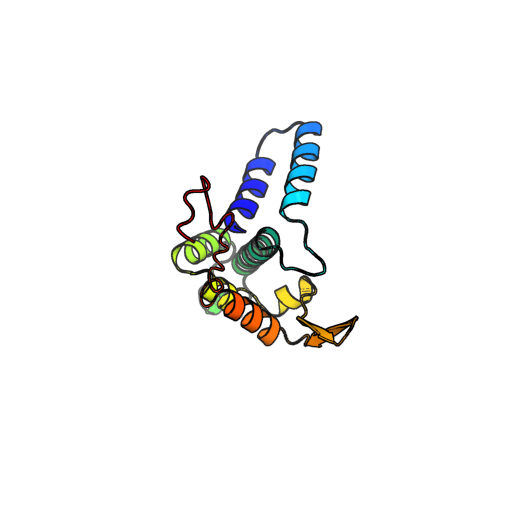17.175 -7.073 14.667 1.00 64.06 109 GLN A N 1
ATOM 895 C CA . GLN A 1 109 ? -18.249 -6.235 15.189 1.00 64.06 109 GLN A CA 1
ATOM 896 C C . GLN A 1 109 ? -18.302 -6.383 16.703 1.00 64.06 109 GLN A C 1
ATOM 898 O O . GLN A 1 109 ? -18.135 -7.474 17.257 1.00 64.06 109 GLN A O 1
ATOM 903 N N . LYS A 1 110 ? -18.538 -5.261 17.381 1.00 67.50 110 LYS A N 1
ATOM 904 C CA . LYS A 1 110 ? -18.763 -5.244 18.821 1.00 67.50 110 L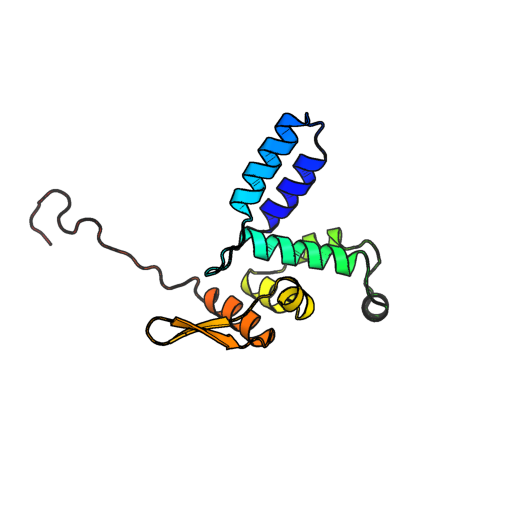YS A CA 1
ATOM 905 C C . LYS A 1 110 ? -20.158 -5.798 19.114 1.00 67.50 110 LYS A C 1
ATOM 907 O O . LYS A 1 110 ? -21.154 -5.165 18.772 1.00 67.50 110 LYS A O 1
ATOM 912 N N . GLN A 1 111 ? -20.234 -6.961 19.752 1.00 68.25 111 GLN A N 1
ATOM 913 C CA . GLN A 1 111 ? -21.473 -7.519 20.292 1.00 68.25 111 GLN A CA 1
ATOM 914 C C . GLN A 1 111 ? -21.428 -7.407 21.819 1.00 68.25 111 GLN A C 1
ATOM 916 O O . GLN A 1 111 ? -20.763 -8.182 22.504 1.00 68.25 111 GLN A O 1
ATOM 921 N N . GLY A 1 112 ? -22.121 -6.406 22.367 1.00 76.19 112 GLY A N 1
ATOM 922 C CA . GLY A 1 112 ? -22.094 -6.125 23.803 1.00 76.19 112 GLY A CA 1
ATOM 923 C C . GLY A 1 112 ? -20.724 -5.615 24.265 1.00 76.19 112 GLY A C 1
ATOM 924 O O . GLY A 1 112 ? -20.317 -4.510 23.896 1.00 76.19 112 GLY A O 1
ATOM 925 N N . LYS A 1 113 ? -20.026 -6.397 25.100 1.00 71.75 113 LYS A N 1
ATOM 926 C CA . LYS A 1 113 ? -18.677 -6.074 25.610 1.00 71.75 113 LYS A CA 1
ATOM 927 C C . LYS A 1 113 ? -17.544 -6.693 24.785 1.00 71.75 113 LYS A C 1
ATOM 929 O O . LYS A 1 113 ? -16.416 -6.225 24.907 1.00 71.75 113 LYS A O 1
ATOM 934 N N . ASP A 1 114 ? -17.850 -7.660 23.922 1.00 69.19 114 ASP A N 1
ATOM 935 C CA . ASP A 1 114 ? -16.854 -8.445 23.196 1.00 69.19 114 ASP A CA 1
ATOM 936 C C . ASP A 1 114 ? -16.826 -8.091 21.706 1.00 69.19 114 ASP A C 1
ATOM 938 O O . ASP A 1 114 ? -17.835 -7.694 21.114 1.00 69.19 114 ASP A O 1
ATOM 942 N N . TYR A 1 115 ? -15.663 -8.266 21.081 1.00 68.12 115 TYR A N 1
ATOM 943 C CA . TYR A 1 115 ? -15.519 -8.224 19.629 1.00 68.12 115 TYR A CA 1
ATOM 944 C C . TYR A 1 115 ? -15.597 -9.642 19.074 1.00 68.12 115 TYR A C 1
ATOM 946 O O . TYR A 1 115 ? -14.865 -10.526 19.516 1.00 68.12 115 TYR A O 1
ATOM 954 N N . LYS A 1 116 ? -16.476 -9.860 18.094 1.00 69.50 116 LYS A N 1
ATOM 955 C CA . LYS A 1 116 ? -16.560 -11.125 17.358 1.00 69.50 116 LYS A CA 1
ATOM 956 C C . LYS A 1 116 ? -16.202 -10.899 15.900 1.00 69.50 116 LYS A C 1
ATOM 958 O O . LYS A 1 116 ? -16.625 -9.905 15.313 1.00 69.50 116 LYS A O 1
ATOM 963 N N . ILE A 1 117 ? -15.444 -11.835 15.331 1.00 68.06 117 ILE A N 1
ATOM 964 C CA . ILE A 1 117 ? -15.212 -11.905 13.886 1.00 68.06 117 ILE A CA 1
ATOM 965 C C . ILE A 1 117 ? -16.549 -12.261 13.244 1.00 68.06 117 ILE A C 1
ATOM 967 O O . ILE A 1 117 ? -17.142 -13.284 13.585 1.00 68.06 117 ILE A O 1
ATOM 971 N N . VAL A 1 118 ? -17.032 -11.384 12.373 1.00 62.88 118 VAL A N 1
ATOM 972 C CA . VAL A 1 118 ? -18.351 -11.517 11.742 1.00 62.88 118 VAL A CA 1
ATOM 973 C C . VAL A 1 118 ? -18.221 -12.101 10.350 1.00 62.88 118 VAL A C 1
ATOM 975 O O . VAL A 1 118 ? -19.062 -12.902 9.958 1.00 62.88 118 VAL A O 1
ATOM 978 N N . ASP A 1 119 ? -17.157 -11.733 9.631 1.00 63.09 119 ASP A N 1
ATOM 979 C CA . ASP A 1 119 ? -16.931 -12.214 8.276 1.00 63.09 119 ASP A CA 1
ATOM 980 C C . ASP A 1 119 ? -15.435 -12.264 7.914 1.00 63.09 119 ASP A C 1
ATOM 982 O O . ASP A 1 119 ? -14.630 -11.439 8.361 1.00 63.09 119 ASP A O 1
ATOM 986 N N . LYS A 1 120 ? -15.082 -13.262 7.099 1.00 66.12 120 LYS A N 1
ATOM 987 C CA . LYS A 1 120 ? -13.757 -13.488 6.496 1.00 66.12 120 LYS A CA 1
ATOM 988 C C . LYS A 1 120 ? -13.800 -13.436 4.961 1.00 66.12 120 LYS A C 1
ATOM 990 O O . LYS A 1 120 ? -12.786 -13.676 4.308 1.00 66.12 120 LYS A O 1
ATOM 995 N N . ALA A 1 121 ? -14.961 -13.168 4.367 1.00 82.88 121 ALA A N 1
ATOM 996 C CA . ALA A 1 121 ? -15.113 -12.981 2.936 1.00 82.88 121 ALA A CA 1
ATOM 997 C C . ALA A 1 121 ? -14.381 -11.703 2.511 1.00 82.88 121 ALA A C 1
ATOM 999 O O . ALA A 1 121 ? -14.734 -10.592 2.911 1.00 82.88 121 ALA A O 1
ATOM 1000 N N . TRP A 1 122 ? -13.349 -11.869 1.685 1.00 85.44 122 TRP A N 1
ATOM 1001 C CA . TRP A 1 122 ? -12.463 -10.777 1.282 1.00 85.44 122 TRP A CA 1
ATOM 1002 C C . TRP A 1 122 ? -13.197 -9.631 0.565 1.00 85.44 122 TRP A C 1
ATOM 1004 O O . TRP A 1 122 ? -12.827 -8.471 0.726 1.00 85.44 122 TRP A O 1
ATOM 1014 N N . GLU A 1 123 ? -14.266 -9.943 -0.175 1.00 88.56 123 GLU A N 1
ATOM 1015 C CA . GLU A 1 123 ? -15.098 -8.955 -0.871 1.00 88.56 123 GLU A CA 1
ATOM 1016 C C . GLU A 1 123 ? -15.754 -8.002 0.122 1.00 88.56 123 GLU A C 1
ATOM 1018 O O . GLU A 1 123 ? -15.713 -6.794 -0.076 1.00 88.56 123 GLU A O 1
ATOM 1023 N N . GLN A 1 124 ? -16.268 -8.519 1.240 1.00 85.62 124 GLN A N 1
ATOM 1024 C CA . GLN A 1 124 ? -16.863 -7.678 2.273 1.00 85.62 124 GLN A CA 1
ATOM 1025 C C . GLN A 1 124 ? -15.817 -6.827 2.992 1.00 85.62 124 GLN A C 1
ATOM 1027 O O . GLN A 1 124 ? -16.078 -5.661 3.277 1.00 85.62 124 GLN A O 1
ATOM 1032 N N . VAL A 1 125 ? -14.623 -7.374 3.255 1.00 85.50 125 VAL A N 1
ATOM 1033 C CA . VAL A 1 125 ? -13.501 -6.604 3.823 1.00 85.50 125 VAL A CA 1
ATOM 1034 C C . VAL A 1 125 ? -13.165 -5.416 2.917 1.00 85.50 125 VAL A C 1
ATOM 1036 O O . VAL A 1 125 ? -13.068 -4.281 3.390 1.00 85.50 125 VAL A O 1
ATOM 1039 N N . ARG A 1 126 ? -13.038 -5.658 1.608 1.00 89.19 126 ARG A N 1
ATOM 1040 C CA . ARG A 1 126 ? -12.783 -4.619 0.605 1.00 89.19 126 ARG A CA 1
ATOM 1041 C C . ARG A 1 126 ? -13.925 -3.616 0.519 1.00 89.19 126 ARG A C 1
ATOM 1043 O O . ARG A 1 126 ? -13.675 -2.414 0.529 1.00 89.19 126 ARG A O 1
ATOM 1050 N N . ASP A 1 127 ? -15.162 -4.083 0.438 1.00 87.88 127 ASP A N 1
ATOM 1051 C CA . ASP A 1 127 ? -16.323 -3.219 0.238 1.00 87.88 127 ASP A CA 1
ATOM 1052 C C . ASP A 1 127 ? -16.581 -2.343 1.468 1.00 87.88 127 ASP A C 1
ATOM 1054 O O . ASP A 1 127 ? -16.912 -1.167 1.323 1.00 87.88 127 ASP A O 1
ATOM 1058 N N . GLN A 1 128 ? -16.326 -2.861 2.674 1.00 85.50 128 GLN A N 1
ATOM 1059 C CA . GLN A 1 128 ? -16.342 -2.075 3.906 1.00 85.50 128 GLN A CA 1
ATOM 1060 C C . GLN A 1 128 ? -15.240 -1.009 3.917 1.00 85.50 128 GLN A C 1
ATOM 1062 O O . GLN A 1 128 ? -15.472 0.136 4.297 1.00 85.50 128 GLN A O 1
ATOM 1067 N N . LEU A 1 129 ? -14.031 -1.363 3.482 1.00 85.81 129 LEU A N 1
ATOM 1068 C CA . LEU A 1 129 ? -12.927 -0.412 3.370 1.00 85.81 129 LEU A CA 1
ATOM 1069 C C . LEU A 1 129 ? -13.216 0.701 2.363 1.00 85.81 129 LEU A C 1
ATOM 1071 O O . LEU A 1 129 ? -12.938 1.871 2.625 1.00 85.81 129 LEU A O 1
ATOM 1075 N N . VAL A 1 130 ? -13.808 0.339 1.229 1.00 87.62 130 VAL A N 1
ATOM 1076 C CA . VAL A 1 130 ? -14.262 1.287 0.216 1.00 87.62 130 VAL A CA 1
ATOM 1077 C C . VAL A 1 130 ? -15.381 2.169 0.772 1.00 87.62 130 VAL A C 1
ATOM 1079 O O . VAL A 1 130 ? -15.318 3.384 0.600 1.00 87.62 130 VAL A O 1
ATOM 1082 N N . SER A 1 131 ? -16.370 1.605 1.474 1.00 83.00 131 SER A N 1
ATOM 1083 C CA . SER A 1 131 ? -17.504 2.364 2.020 1.00 83.00 131 SER A CA 1
ATOM 1084 C C . SER A 1 131 ? -17.073 3.381 3.076 1.00 83.00 131 SER A C 1
ATOM 1086 O O . SER A 1 131 ? -17.574 4.501 3.069 1.00 83.00 131 SER A O 1
ATOM 1088 N N . MET A 1 132 ? -16.071 3.058 3.902 1.00 77.50 132 MET A N 1
ATOM 1089 C CA . MET A 1 132 ? -15.457 4.010 4.838 1.00 77.50 132 MET A CA 1
ATOM 1090 C C . MET A 1 132 ? -14.813 5.215 4.136 1.00 77.50 132 MET A C 1
ATOM 1092 O O . MET A 1 132 ? -14.643 6.265 4.753 1.00 77.50 132 MET A O 1
ATOM 1096 N N . ARG A 1 133 ? -14.436 5.074 2.859 1.00 74.81 133 ARG A N 1
ATOM 1097 C CA . ARG A 1 133 ? -13.858 6.149 2.039 1.00 74.81 133 ARG A CA 1
ATOM 1098 C C . ARG A 1 133 ? -14.895 6.879 1.192 1.00 74.81 133 ARG A C 1
ATOM 1100 O O . ARG A 1 133 ? -14.625 7.994 0.749 1.00 74.81 133 ARG A O 1
ATOM 1107 N N . VAL A 1 134 ? -16.091 6.316 1.017 1.00 59.69 134 VAL A N 1
ATOM 1108 C CA . VAL A 1 134 ? -17.223 7.032 0.425 1.00 59.69 134 VAL A CA 1
ATOM 1109 C C . VAL A 1 134 ? -17.654 8.124 1.411 1.00 59.69 134 VAL A C 1
ATOM 1111 O O . VAL A 1 134 ? -18.085 7.843 2.524 1.00 59.69 134 VAL A O 1
ATOM 1114 N N . ASN A 1 135 ? -17.505 9.384 0.992 1.00 54.72 135 ASN A N 1
ATOM 1115 C CA . ASN A 1 135 ? -17.749 10.613 1.764 1.00 54.72 135 ASN A CA 1
ATOM 1116 C C . ASN A 1 135 ? -16.723 10.977 2.852 1.00 54.72 135 ASN A C 1
ATOM 1118 O O . ASN A 1 135 ? -16.991 11.908 3.599 1.00 54.72 135 ASN A O 1
ATOM 1122 N N . GLY A 1 136 ? -15.569 10.301 2.958 1.00 56.28 136 GLY A N 1
ATOM 1123 C CA . GLY A 1 136 ? -14.486 10.689 3.888 1.00 56.28 136 GLY A CA 1
ATOM 1124 C C . GLY A 1 136 ? -14.863 10.733 5.381 1.00 56.28 136 GLY A C 1
ATOM 1125 O O . GLY A 1 136 ? -14.097 11.259 6.186 1.00 56.28 136 GLY A O 1
ATOM 1126 N N . GLY A 1 137 ? -16.031 10.188 5.746 1.00 56.00 137 GLY A N 1
ATOM 1127 C CA . GLY A 1 137 ? -16.707 10.471 7.012 1.00 56.00 137 GLY A CA 1
ATOM 1128 C C . GLY A 1 137 ? -17.359 11.862 7.034 1.00 56.00 137 GLY A C 1
ATOM 1129 O O . GLY A 1 137 ? -16.873 12.813 6.430 1.00 56.00 137 GLY A O 1
ATOM 1130 N N . PHE A 1 138 ? -18.475 12.009 7.752 1.00 53.12 138 PHE A N 1
ATOM 1131 C CA . PHE A 1 138 ? -19.036 13.339 7.999 1.00 53.12 138 PHE A CA 1
ATOM 1132 C C . PHE A 1 138 ? -18.064 14.126 8.890 1.00 53.12 138 PHE A C 1
ATOM 1134 O O . PHE A 1 138 ? -17.738 13.633 9.975 1.00 53.12 138 PHE A O 1
ATOM 1141 N N . PRO A 1 139 ? -17.599 15.324 8.488 1.00 60.69 139 PRO A N 1
ATOM 1142 C CA . PRO A 1 139 ? -16.798 16.155 9.373 1.00 60.69 139 PRO A CA 1
ATOM 1143 C C . PRO A 1 139 ? -17.611 16.454 10.635 1.00 60.69 139 PRO A C 1
ATOM 1145 O O . PRO A 1 139 ? -18.699 17.024 10.569 1.00 60.69 139 PRO A O 1
ATOM 1148 N N . TYR A 1 140 ? -17.094 16.037 11.788 1.00 56.78 140 TYR A N 1
ATOM 1149 C CA . TYR A 1 140 ? -17.695 16.345 13.077 1.00 56.78 140 TYR A CA 1
ATOM 1150 C C . TYR A 1 140 ? -17.015 17.591 13.638 1.00 56.78 140 TYR A C 1
ATOM 1152 O O . TYR A 1 140 ? -15.858 17.552 14.052 1.00 56.78 140 TYR A O 1
ATOM 1160 N N . ILE A 1 141 ? -17.728 18.715 13.586 1.00 74.62 141 ILE A N 1
ATOM 1161 C CA . ILE A 1 141 ? -17.272 19.993 14.128 1.00 74.62 141 ILE A CA 1
ATOM 1162 C C . ILE A 1 141 ? -17.776 20.084 15.568 1.00 74.62 141 ILE A C 1
ATOM 1164 O O . ILE A 1 141 ? -18.981 20.070 15.808 1.00 74.62 141 ILE A O 1
ATOM 1168 N N . THR A 1 142 ? -16.857 20.187 16.524 1.00 77.44 142 THR A N 1
ATOM 1169 C CA . THR A 1 142 ? -17.180 20.478 17.924 1.00 77.44 142 THR A CA 1
ATOM 1170 C C . THR A 1 142 ? -16.904 21.936 18.230 1.00 77.44 142 THR A C 1
ATOM 1172 O O . THR A 1 142 ? -15.822 22.440 17.921 1.00 77.44 142 THR A O 1
ATOM 1175 N N . VAL A 1 143 ? -17.842 22.595 18.904 1.00 79.50 143 VAL A N 1
ATOM 1176 C CA . VAL A 1 143 ? -17.578 23.881 19.550 1.00 79.50 143 VAL A CA 1
ATOM 1177 C C . VAL A 1 143 ? -16.646 23.616 20.736 1.00 79.50 143 VAL A C 1
ATOM 1179 O O . VAL A 1 143 ? -17.014 22.895 21.658 1.00 79.50 143 VAL A O 1
ATOM 1182 N N . ASN A 1 144 ? -15.416 24.132 20.668 1.00 79.19 144 ASN A N 1
ATOM 1183 C CA . ASN A 1 144 ? -14.414 23.975 21.732 1.00 79.19 144 ASN A CA 1
ATOM 1184 C C . ASN A 1 144 ? -14.719 24.913 22.914 1.00 79.19 144 ASN A C 1
ATOM 1186 O O . ASN A 1 144 ? -14.609 24.524 24.071 1.00 79.19 144 ASN A O 1
ATOM 1190 N N . ASP A 1 145 ? -15.188 26.122 22.602 1.00 79.88 145 ASP A N 1
ATOM 1191 C CA . ASP A 1 145 ? -15.713 27.090 23.559 1.00 79.88 145 ASP A CA 1
ATOM 1192 C C . ASP A 1 145 ? -16.852 27.869 22.890 1.00 79.88 145 ASP A C 1
ATOM 1194 O O . ASP A 1 145 ? -16.646 28.509 21.857 1.00 79.88 145 ASP A O 1
ATOM 1198 N N . GLY A 1 146 ? -18.063 27.736 23.435 1.00 74.12 146 GLY A N 1
ATOM 1199 C CA . GLY A 1 146 ? -19.244 28.449 22.952 1.00 74.12 146 GLY A CA 1
ATOM 1200 C C . GLY A 1 146 ? -19.254 29.909 23.386 1.00 74.12 146 GLY A C 1
ATOM 1201 O O . GLY A 1 146 ? -19.901 30.709 22.741 1.00 74.12 146 GLY A O 1
ATOM 1202 N N . ASP A 1 147 ? -18.493 30.282 24.410 1.00 79.00 147 ASP A N 1
ATOM 1203 C CA . ASP A 1 147 ? -18.457 31.637 24.964 1.00 79.00 147 ASP A CA 1
ATOM 1204 C C . ASP A 1 147 ? -17.011 32.150 24.989 1.00 79.00 147 ASP A C 1
ATOM 1206 O O . ASP A 1 147 ? -16.483 32.641 25.994 1.00 79.00 147 ASP A O 1
ATOM 1210 N N . TYR A 1 148 ? -16.338 32.012 23.843 1.00 68.50 148 TYR A N 1
ATOM 1211 C CA . TYR A 1 148 ? -14.978 32.503 23.673 1.00 68.50 148 TYR A CA 1
ATOM 1212 C C . TYR A 1 148 ? -14.946 34.021 23.917 1.00 68.50 148 TYR A C 1
ATOM 1214 O O . TYR A 1 148 ? -15.561 34.800 23.192 1.00 68.50 148 TYR A O 1
ATOM 1222 N N . MET A 1 149 ? -14.200 34.436 24.946 1.00 77.00 149 MET A N 1
ATOM 1223 C CA . MET A 1 149 ? -14.122 35.804 25.494 1.00 77.00 149 MET A CA 1
ATOM 1224 C C . MET A 1 149 ? -15.288 36.284 26.373 1.00 77.00 149 MET A C 1
ATOM 1226 O O . MET A 1 149 ? -15.303 37.461 26.732 1.00 77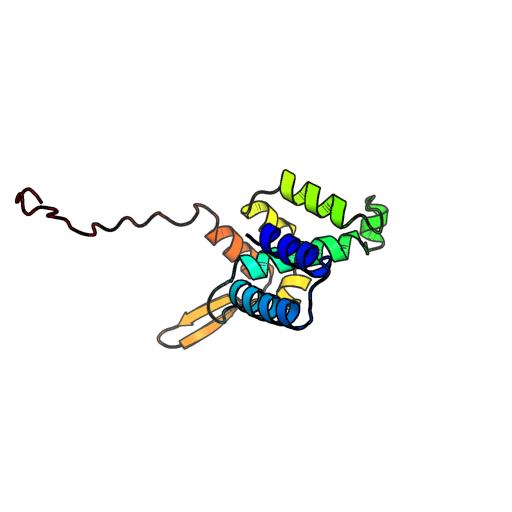.00 149 MET A O 1
ATOM 1230 N N . ARG A 1 150 ? -16.186 35.400 26.825 1.00 70.62 150 ARG A N 1
ATOM 1231 C CA . ARG A 1 150 ? -17.220 35.728 27.828 1.00 70.62 150 ARG A CA 1
ATOM 1232 C C . ARG A 1 150 ? -18.099 36.922 27.457 1.00 70.62 150 ARG A C 1
ATOM 1234 O O . ARG A 1 150 ? -18.428 37.744 28.314 1.00 70.62 150 ARG A O 1
ATOM 1241 N N . ASN A 1 151 ? -18.441 37.044 26.176 1.00 71.00 151 ASN A N 1
ATOM 1242 C CA . ASN A 1 151 ? -19.280 38.138 25.687 1.00 71.00 151 ASN A CA 1
ATOM 1243 C C . ASN A 1 151 ? -20.781 37.845 25.849 1.00 71.00 151 ASN A C 1
ATOM 1245 O O . ASN A 1 151 ? -21.593 38.721 25.568 1.00 71.00 151 ASN A O 1
ATOM 1249 N N . GLY A 1 152 ? -21.149 36.651 26.336 1.00 64.75 152 GLY A N 1
ATOM 1250 C CA . GLY A 1 152 ? -22.516 36.337 26.757 1.00 64.75 152 GLY A CA 1
ATOM 1251 C C . GLY A 1 152 ? -23.527 36.211 25.616 1.00 64.75 152 GLY A C 1
ATOM 1252 O O . GLY A 1 152 ? -24.725 36.325 25.865 1.00 64.75 152 GLY A O 1
ATOM 1253 N N . GLU A 1 153 ? -23.068 35.995 24.380 1.00 61.16 153 GLU A N 1
ATOM 1254 C CA . GLU A 1 153 ? -23.939 35.875 23.199 1.00 61.16 153 GLU A CA 1
ATOM 1255 C C . GLU A 1 153 ? -24.225 34.426 22.756 1.00 61.16 153 GLU A C 1
ATOM 1257 O O . GLU A 1 153 ? -24.797 34.230 21.683 1.00 61.16 153 GLU A O 1
ATOM 1262 N N . LEU A 1 154 ? -23.886 33.413 23.564 1.00 58.38 154 LEU A N 1
ATOM 1263 C CA . LEU A 1 154 ? -24.120 31.994 23.249 1.00 58.38 154 LEU A CA 1
ATOM 1264 C C . LEU A 1 154 ? -24.592 31.176 24.457 1.00 58.38 154 LEU A C 1
ATOM 1266 O O . LEU A 1 154 ? -23.996 31.312 25.548 1.00 58.38 154 LEU A O 1
#